Protein AF-A7N783-F1 (afdb_monomer_lite)

Sequence (85 aa):
MKCARAYEAFIGTKLRSKQNINPLELANIRIEAISRFPELKAYQPHRGVESAELELFNKVLHNTMLKAGFRIPASHANEATSIPK

Organism: Vibrio campbellii (strain ATCC BAA-1116) (NCBI:txid2902295)

Foldseek 3Di:
DPVLVVLLVLLLVLLVVDPADDPVNVVVSLVVCCVVPVQQVPPPVVPPDRDPSVVSSVVSNVVSCVVSPYDDDPDPPPDDDPPDD

Radius of gyration: 13.77 Å; chains: 1; bounding box: 29×42×30 Å

Secondary structure (DSSP, 8-state):
--HHHHHHHHHHHHHHT-SS--HHHHHHHHHHHHHH-GGGG---TTT----HHHHHHHHHHHHHHHHTT-----S----------

Structure (mmCIF, N/CA/C/O backbone):
data_AF-A7N783-F1
#
_entry.id   AF-A7N783-F1
#
loop_
_atom_site.group_PDB
_atom_site.id
_atom_site.type_symbol
_atom_site.label_atom_id
_atom_site.label_alt_id
_atom_site.label_comp_id
_atom_site.label_asym_id
_atom_site.label_entity_id
_atom_site.label_seq_id
_atom_site.pdbx_PDB_ins_code
_atom_site.Cartn_x
_atom_site.Cartn_y
_atom_site.Cartn_z
_atom_site.occupancy
_atom_site.B_iso_or_equiv
_atom_site.auth_seq_id
_atom_site.auth_comp_id
_atom_site.auth_asym_id
_atom_site.auth_atom_id
_atom_site.pdbx_PDB_model_num
ATOM 1 N N . MET A 1 1 ? -6.442 -3.332 -17.292 1.00 45.41 1 MET A N 1
ATOM 2 C CA . MET A 1 1 ? -5.921 -2.756 -16.033 1.00 45.41 1 MET A CA 1
ATOM 3 C C . MET A 1 1 ? -5.952 -3.829 -14.938 1.00 45.41 1 MET A C 1
ATOM 5 O O . MET A 1 1 ? -6.997 -4.011 -14.327 1.00 45.41 1 MET A O 1
ATOM 9 N N . LYS A 1 2 ? -4.885 -4.626 -14.755 1.00 55.75 2 LYS A N 1
ATOM 10 C CA . LYS A 1 2 ? -4.896 -5.799 -13.845 1.00 55.75 2 LYS A CA 1
ATOM 11 C C . LYS A 1 2 ? -4.348 -5.514 -12.429 1.00 55.75 2 LYS A C 1
ATOM 13 O O . LYS A 1 2 ? -4.688 -6.257 -11.516 1.00 55.75 2 LYS A O 1
ATOM 18 N N . CYS A 1 3 ? -3.600 -4.428 -12.218 1.00 66.25 3 CYS A N 1
ATOM 19 C CA . CYS A 1 3 ? -2.826 -4.228 -10.983 1.00 66.25 3 CYS A CA 1
ATOM 20 C C . CYS A 1 3 ? -3.595 -3.521 -9.848 1.00 66.25 3 CYS A C 1
ATOM 22 O O . CYS A 1 3 ? -3.473 -3.905 -8.687 1.00 66.25 3 CYS A O 1
ATOM 24 N N . ALA A 1 4 ? -4.502 -2.586 -10.167 1.00 71.25 4 ALA A N 1
ATOM 25 C CA . ALA A 1 4 ? -5.251 -1.806 -9.165 1.00 71.25 4 ALA A CA 1
ATOM 26 C C . ALA A 1 4 ? -6.005 -2.667 -8.132 1.00 71.25 4 ALA A C 1
ATOM 28 O O . ALA A 1 4 ? -5.973 -2.382 -6.936 1.00 71.25 4 ALA A O 1
ATOM 29 N N . ARG A 1 5 ? -6.662 -3.746 -8.584 1.00 78.69 5 ARG A N 1
ATOM 30 C CA . ARG A 1 5 ? -7.391 -4.663 -7.689 1.00 78.69 5 ARG A CA 1
ATOM 31 C C . ARG A 1 5 ? -6.454 -5.475 -6.793 1.00 78.69 5 ARG A C 1
ATOM 33 O O . ARG A 1 5 ? -6.814 -5.761 -5.656 1.00 78.69 5 ARG A O 1
ATOM 40 N N . ALA A 1 6 ? -5.268 -5.836 -7.283 1.00 83.81 6 ALA A N 1
ATOM 41 C CA . ALA A 1 6 ? -4.279 -6.568 -6.496 1.00 83.81 6 ALA A CA 1
ATOM 42 C C . ALA A 1 6 ? -3.694 -5.685 -5.384 1.00 83.81 6 ALA A C 1
ATOM 44 O O . ALA A 1 6 ? -3.552 -6.144 -4.249 1.00 83.81 6 ALA A O 1
ATOM 45 N N . TYR A 1 7 ? -3.434 -4.408 -5.685 1.00 84.31 7 TYR A N 1
ATOM 46 C CA . TYR A 1 7 ? -3.020 -3.424 -4.687 1.00 84.31 7 TYR A CA 1
ATOM 47 C C . TYR A 1 7 ? -4.109 -3.196 -3.638 1.00 84.31 7 TYR A C 1
ATOM 49 O O . TYR A 1 7 ? -3.816 -3.270 -2.448 1.00 84.31 7 TYR A O 1
ATOM 57 N N . GLU A 1 8 ? -5.364 -2.986 -4.054 1.00 85.00 8 GLU A N 1
ATOM 58 C CA . GLU A 1 8 ? -6.480 -2.749 -3.126 1.00 85.00 8 GLU A CA 1
ATOM 59 C C . GLU A 1 8 ? -6.676 -3.944 -2.185 1.00 85.00 8 GLU A C 1
ATOM 61 O O . GLU A 1 8 ? -6.788 -3.764 -0.976 1.00 85.00 8 GLU A O 1
ATOM 66 N N . ALA A 1 9 ? -6.632 -5.173 -2.710 1.00 86.31 9 ALA A N 1
ATOM 67 C CA . ALA A 1 9 ? -6.735 -6.381 -1.897 1.00 86.31 9 ALA A CA 1
ATOM 68 C C . ALA A 1 9 ? -5.553 -6.536 -0.923 1.00 86.31 9 ALA A C 1
ATOM 70 O O . ALA A 1 9 ? -5.757 -6.878 0.246 1.00 86.31 9 ALA A O 1
ATOM 71 N N . PHE A 1 10 ? -4.322 -6.265 -1.372 1.00 86.75 10 PHE A N 1
ATOM 72 C CA . PHE A 1 10 ? -3.126 -6.319 -0.528 1.00 86.75 10 PHE A CA 1
ATOM 73 C C . PHE A 1 10 ? -3.191 -5.286 0.604 1.00 86.75 10 PHE A C 1
ATOM 75 O O . PHE A 1 10 ? -3.061 -5.642 1.778 1.00 86.75 10 PHE A O 1
ATOM 82 N N . ILE A 1 11 ? -3.453 -4.024 0.258 1.00 85.00 11 ILE A N 1
ATOM 83 C CA . ILE A 1 11 ? -3.563 -2.917 1.209 1.00 85.00 11 ILE A CA 1
ATOM 84 C C . ILE A 1 11 ? -4.730 -3.174 2.158 1.00 85.00 11 ILE A C 1
ATOM 86 O O . ILE A 1 11 ? -4.543 -3.138 3.367 1.00 85.00 11 ILE A O 1
ATOM 90 N N . GLY A 1 12 ? -5.907 -3.520 1.638 1.00 83.62 12 GLY A N 1
ATOM 91 C CA . GLY A 1 12 ? -7.093 -3.822 2.434 1.00 83.62 12 GLY A CA 1
ATOM 92 C C . GLY A 1 12 ? -6.860 -4.959 3.427 1.00 83.62 12 GLY A C 1
ATOM 93 O O . GLY A 1 12 ? -7.295 -4.864 4.570 1.00 83.62 12 GLY A O 1
ATOM 94 N N . THR A 1 13 ? -6.103 -5.992 3.047 1.00 85.50 13 THR A N 1
ATOM 95 C CA . THR A 1 13 ? -5.722 -7.078 3.966 1.00 85.50 13 THR A CA 1
ATOM 96 C C . THR A 1 13 ? -4.797 -6.575 5.075 1.00 85.50 13 THR A C 1
ATOM 98 O O . THR A 1 13 ? -5.027 -6.869 6.247 1.00 85.50 13 THR A O 1
ATOM 101 N N . LYS A 1 14 ? -3.777 -5.775 4.734 1.00 83.81 14 LYS A N 1
ATOM 102 C CA . LYS A 1 14 ? -2.848 -5.197 5.722 1.00 83.81 14 LYS A CA 1
ATOM 103 C C . LYS A 1 14 ? -3.537 -4.209 6.663 1.00 83.81 14 LYS A C 1
ATOM 105 O O . LYS A 1 14 ? -3.215 -4.187 7.847 1.00 83.81 14 LYS A O 1
ATOM 110 N N . LEU A 1 15 ? -4.480 -3.427 6.143 1.00 79.25 15 LEU A N 1
ATOM 111 C CA . LEU A 1 15 ? -5.280 -2.474 6.903 1.00 79.25 15 LEU A CA 1
ATOM 112 C C . LEU A 1 15 ? -6.310 -3.177 7.791 1.00 79.25 15 LEU A C 1
ATOM 114 O O . LEU A 1 15 ? -6.487 -2.768 8.927 1.00 79.25 15 LEU A O 1
ATOM 118 N N . ARG A 1 16 ? -6.942 -4.266 7.335 1.00 77.00 16 ARG A N 1
ATOM 119 C CA . ARG A 1 16 ? -7.927 -5.020 8.133 1.00 77.00 16 ARG A CA 1
ATOM 120 C C . ARG A 1 16 ? -7.317 -5.609 9.411 1.00 77.00 16 ARG A C 1
ATOM 122 O O . ARG A 1 16 ? -8.004 -5.690 10.421 1.00 77.00 16 ARG A O 1
ATOM 129 N N . SER A 1 17 ? -6.043 -6.002 9.381 1.00 71.00 17 SER A N 1
ATOM 130 C CA . SER A 1 17 ? -5.337 -6.505 10.569 1.00 71.00 17 SER A CA 1
ATOM 131 C C . SER A 1 17 ? -4.830 -5.411 11.512 1.00 71.00 17 SER A C 1
ATOM 133 O O . SER A 1 17 ? -4.316 -5.745 12.577 1.00 71.00 17 SER A O 1
ATOM 135 N N . LYS A 1 18 ? -4.938 -4.125 11.157 1.00 69.50 18 LYS A N 1
ATOM 136 C CA . LYS A 1 18 ? -4.418 -3.018 11.969 1.00 69.50 18 LYS A CA 1
ATOM 137 C C . LYS A 1 18 ? -5.551 -2.081 12.362 1.00 69.50 18 LYS A C 1
ATOM 139 O O . LYS A 1 18 ? -6.340 -1.674 11.531 1.00 69.50 18 LYS A O 1
ATOM 144 N N . GLN A 1 19 ? -5.630 -1.715 13.636 1.00 65.44 19 GLN A N 1
ATOM 145 C CA . GLN A 1 19 ? -6.620 -0.741 14.113 1.00 65.44 19 GLN A CA 1
ATOM 146 C C . GLN A 1 19 ? -6.102 0.706 13.999 1.00 65.44 19 GLN A C 1
ATOM 148 O O . GLN A 1 19 ? -6.881 1.652 13.993 1.00 65.44 19 GLN A O 1
ATOM 153 N N . ASN A 1 20 ? -4.778 0.877 13.876 1.00 67.06 20 ASN A N 1
ATOM 154 C CA . ASN A 1 20 ? -4.101 2.157 13.675 1.00 67.06 20 ASN A CA 1
ATOM 155 C C . ASN A 1 20 ? -2.888 1.971 12.736 1.00 67.06 20 ASN A C 1
AT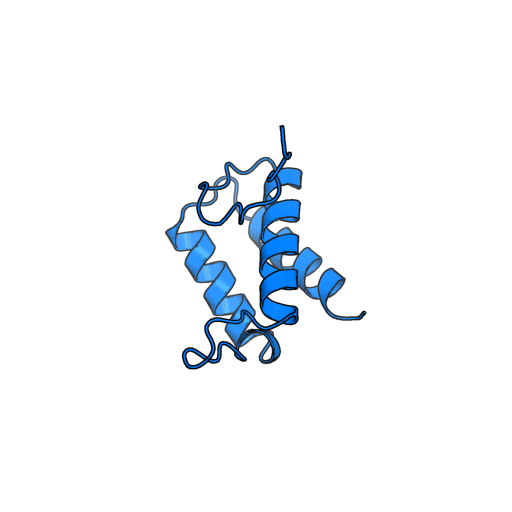OM 157 O O . ASN A 1 20 ? -2.203 0.949 12.805 1.00 67.06 20 ASN A O 1
ATOM 161 N N . ILE A 1 21 ? -2.635 2.937 11.850 1.00 71.19 21 ILE A N 1
ATOM 162 C CA . ILE A 1 21 ? -1.500 2.942 10.917 1.00 71.19 21 ILE A CA 1
ATOM 163 C C . ILE A 1 21 ? -0.527 4.029 11.358 1.00 71.19 21 ILE A C 1
ATOM 165 O O . ILE A 1 21 ? -0.782 5.219 11.192 1.00 71.19 21 ILE A O 1
ATOM 169 N N . ASN A 1 22 ? 0.622 3.597 11.868 1.00 77.75 22 ASN A N 1
ATOM 170 C CA . ASN A 1 22 ? 1.755 4.479 12.121 1.00 77.75 22 ASN A CA 1
ATOM 171 C C . ASN A 1 22 ? 2.574 4.688 10.833 1.00 77.75 22 ASN A C 1
ATOM 173 O O . ASN A 1 22 ? 2.586 3.810 9.966 1.00 77.75 22 ASN A O 1
ATOM 177 N N . PRO A 1 23 ? 3.326 5.796 10.705 1.00 73.44 23 PRO A N 1
ATOM 178 C CA . PRO A 1 23 ? 4.184 6.045 9.541 1.00 73.44 23 PRO A CA 1
ATOM 179 C C . PRO A 1 23 ? 5.216 4.930 9.296 1.00 73.44 23 PRO A C 1
ATOM 181 O O . PRO A 1 23 ? 5.499 4.601 8.147 1.00 73.44 23 PRO A O 1
ATOM 184 N N . LEU A 1 24 ? 5.713 4.283 10.357 1.00 80.12 24 LEU A N 1
ATOM 185 C CA . LEU A 1 24 ? 6.593 3.112 10.251 1.00 80.12 24 LEU A CA 1
ATOM 186 C C . LEU A 1 24 ? 5.884 1.916 9.593 1.00 80.12 24 LEU A C 1
ATOM 188 O O . LEU A 1 24 ? 6.431 1.249 8.720 1.00 80.12 24 LEU A O 1
ATOM 192 N N . GLU A 1 25 ? 4.629 1.682 9.969 1.00 79.25 25 GLU A N 1
ATOM 193 C CA . GLU A 1 25 ? 3.820 0.587 9.434 1.00 79.25 25 GLU A CA 1
ATOM 194 C C . GLU A 1 25 ? 3.430 0.834 7.980 1.00 79.25 25 GLU A C 1
ATOM 196 O O . GLU A 1 25 ? 3.375 -0.102 7.182 1.00 79.25 25 GLU A O 1
ATOM 201 N N . LEU A 1 26 ? 3.210 2.099 7.620 1.00 77.50 26 LEU A N 1
ATOM 202 C CA . LEU A 1 26 ? 2.998 2.516 6.242 1.00 77.50 26 LEU A CA 1
ATOM 203 C C . LEU A 1 26 ? 4.252 2.280 5.386 1.00 77.50 26 LEU A C 1
ATOM 205 O O . LEU A 1 26 ? 4.143 1.774 4.267 1.00 77.50 26 LEU A O 1
ATOM 209 N N . ALA A 1 27 ? 5.439 2.592 5.917 1.00 80.12 27 ALA A N 1
ATOM 210 C CA . ALA A 1 27 ? 6.708 2.302 5.254 1.00 80.12 27 ALA A CA 1
ATOM 211 C C . ALA A 1 27 ? 6.905 0.789 5.058 1.00 80.12 27 ALA A C 1
ATOM 213 O O . ALA A 1 27 ? 7.231 0.362 3.953 1.00 80.12 27 ALA A O 1
ATOM 214 N N . ASN A 1 28 ? 6.598 -0.028 6.072 1.00 83.31 28 ASN A N 1
ATOM 215 C CA . ASN A 1 28 ? 6.633 -1.490 5.962 1.00 83.31 28 ASN A CA 1
ATOM 216 C C . ASN A 1 28 ? 5.685 -2.017 4.871 1.00 83.31 28 ASN A C 1
ATOM 218 O O . ASN A 1 28 ? 6.083 -2.860 4.069 1.00 83.31 28 ASN A O 1
ATOM 222 N N . ILE A 1 29 ? 4.456 -1.492 4.781 1.00 81.94 29 ILE A N 1
ATOM 223 C CA . ILE A 1 29 ? 3.493 -1.872 3.730 1.00 81.94 29 ILE A CA 1
ATOM 224 C C . ILE A 1 29 ? 4.035 -1.526 2.338 1.00 81.94 29 ILE A C 1
ATOM 226 O O . ILE A 1 29 ? 3.898 -2.331 1.419 1.00 81.94 29 ILE A O 1
ATOM 230 N N . ARG A 1 30 ? 4.669 -0.357 2.176 1.00 77.75 30 ARG A N 1
ATOM 231 C CA . ARG A 1 30 ? 5.313 0.047 0.915 1.00 77.75 30 ARG A CA 1
ATOM 232 C C . ARG A 1 30 ? 6.483 -0.865 0.553 1.00 77.75 30 ARG A C 1
ATOM 234 O O . ARG A 1 30 ? 6.562 -1.303 -0.589 1.00 77.75 30 ARG A O 1
ATOM 241 N N . ILE A 1 31 ? 7.351 -1.194 1.510 1.00 82.19 31 ILE A N 1
ATOM 242 C CA . ILE A 1 31 ? 8.490 -2.101 1.297 1.00 82.19 31 ILE A CA 1
ATOM 243 C C . ILE A 1 31 ? 7.997 -3.489 0.868 1.00 82.19 31 ILE A C 1
ATOM 245 O O . ILE A 1 31 ? 8.487 -4.041 -0.118 1.00 82.19 31 ILE A O 1
ATOM 249 N N . GLU A 1 32 ? 6.991 -4.037 1.554 1.00 84.19 32 GLU A N 1
ATOM 250 C CA . GLU A 1 32 ? 6.399 -5.320 1.166 1.00 84.19 32 GLU A CA 1
ATOM 251 C C . GLU A 1 32 ? 5.704 -5.254 -0.195 1.00 84.19 32 GLU A C 1
ATOM 253 O O . GLU A 1 32 ? 5.823 -6.191 -0.983 1.00 84.19 32 GLU A O 1
ATOM 258 N N . ALA A 1 33 ? 5.019 -4.150 -0.506 1.00 82.38 33 ALA A N 1
ATOM 259 C CA . ALA A 1 33 ? 4.420 -3.953 -1.817 1.00 82.38 33 ALA A CA 1
ATOM 260 C C . ALA A 1 33 ? 5.486 -3.947 -2.919 1.00 82.38 33 ALA A C 1
ATOM 262 O O . ALA A 1 33 ? 5.327 -4.656 -3.902 1.00 82.38 33 ALA A O 1
ATOM 263 N N . ILE A 1 34 ? 6.603 -3.240 -2.742 1.00 79.81 34 ILE A N 1
ATOM 264 C CA . ILE A 1 34 ? 7.709 -3.207 -3.716 1.00 79.81 34 ILE A CA 1
ATOM 265 C C . ILE A 1 34 ? 8.374 -4.585 -3.867 1.00 79.81 34 ILE A C 1
ATOM 267 O O . ILE A 1 34 ? 8.826 -4.951 -4.952 1.00 79.81 34 ILE A O 1
ATOM 271 N N . SER A 1 35 ? 8.439 -5.363 -2.784 1.00 81.12 35 SER A N 1
ATOM 272 C CA . SER A 1 35 ? 8.941 -6.740 -2.822 1.00 81.12 35 SER A CA 1
ATOM 273 C C . SER A 1 35 ? 8.004 -7.671 -3.603 1.00 81.12 35 SER A C 1
ATOM 275 O O . SER A 1 35 ? 8.455 -8.513 -4.376 1.00 81.12 35 SER A O 1
ATOM 277 N N . ARG A 1 36 ? 6.688 -7.497 -3.432 1.00 82.38 36 ARG A N 1
ATOM 278 C CA . ARG A 1 36 ? 5.649 -8.349 -4.030 1.00 82.38 36 ARG A CA 1
ATOM 279 C C . ARG A 1 36 ? 5.270 -7.949 -5.456 1.00 82.38 36 ARG A C 1
ATOM 281 O O . ARG A 1 36 ? 4.891 -8.808 -6.245 1.00 82.38 36 ARG A O 1
ATOM 288 N N . PHE A 1 37 ? 5.380 -6.666 -5.772 1.00 82.31 37 PHE A N 1
ATOM 289 C CA . PHE A 1 37 ? 5.060 -6.066 -7.059 1.00 82.31 37 PHE A CA 1
ATOM 290 C C . PHE A 1 37 ? 6.335 -5.426 -7.623 1.00 82.31 37 PHE A C 1
ATOM 292 O O . PHE A 1 37 ? 6.615 -4.254 -7.353 1.00 82.31 37 PHE A O 1
ATOM 299 N N . PRO A 1 38 ? 7.135 -6.17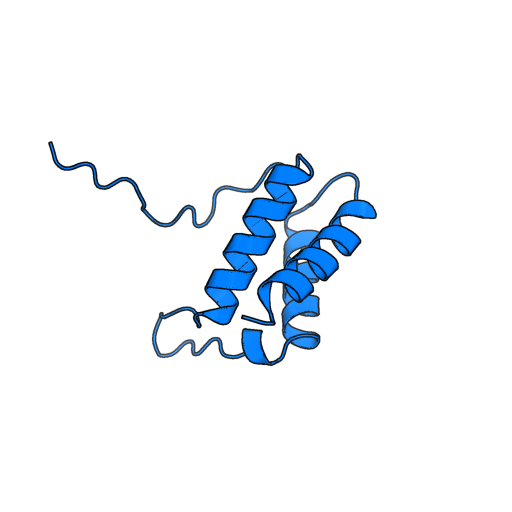3 -8.404 1.00 75.31 38 PRO A N 1
ATOM 300 C CA . PRO A 1 38 ? 8.375 -5.650 -8.978 1.00 75.31 38 PRO A CA 1
ATOM 301 C C . PRO A 1 38 ? 8.133 -4.470 -9.933 1.00 75.31 38 PRO A C 1
ATOM 303 O O . PRO A 1 38 ? 9.032 -3.663 -10.143 1.00 75.31 38 PRO A O 1
ATOM 306 N N . GLU A 1 39 ? 6.914 -4.320 -10.457 1.00 76.44 39 GLU A N 1
ATOM 307 C CA . GLU A 1 39 ? 6.464 -3.159 -11.237 1.00 76.44 39 GLU A CA 1
ATOM 308 C C . GLU A 1 39 ? 6.499 -1.834 -10.445 1.00 76.44 39 GLU A C 1
ATOM 310 O O . GLU A 1 39 ? 6.797 -0.787 -11.016 1.00 76.44 39 GLU A O 1
ATOM 315 N N . LEU A 1 40 ? 6.313 -1.872 -9.116 1.00 73.00 40 LEU A N 1
ATOM 316 C CA . LEU A 1 40 ? 6.445 -0.699 -8.234 1.00 73.00 40 LEU A CA 1
ATOM 317 C C . LEU A 1 40 ? 7.904 -0.293 -8.012 1.00 73.00 40 LEU A C 1
ATOM 319 O O . LEU A 1 40 ? 8.196 0.833 -7.613 1.00 73.00 40 LEU A O 1
ATOM 323 N N . LYS A 1 41 ? 8.833 -1.220 -8.266 1.00 65.38 41 LYS A N 1
ATOM 324 C CA . LYS A 1 41 ? 10.277 -1.055 -8.075 1.00 65.38 41 LYS A CA 1
ATOM 325 C C . LYS A 1 41 ? 10.914 -0.190 -9.165 1.00 65.38 41 LYS A C 1
ATOM 327 O O . LYS A 1 41 ? 12.058 0.224 -9.010 1.00 65.38 41 LYS A O 1
ATOM 332 N N . ALA A 1 42 ? 10.170 0.145 -10.224 1.00 57.34 42 ALA A N 1
ATOM 333 C CA . ALA A 1 42 ? 10.569 1.070 -11.284 1.00 57.34 42 ALA A CA 1
ATOM 334 C C . ALA A 1 42 ? 10.594 2.545 -10.823 1.00 57.34 42 ALA A C 1
ATOM 336 O O . ALA A 1 42 ? 10.255 3.456 -11.579 1.00 57.34 42 ALA A O 1
ATOM 337 N N . TYR A 1 43 ? 10.996 2.803 -9.578 1.00 51.50 43 TYR A N 1
ATOM 338 C CA . TYR A 1 43 ? 11.417 4.129 -9.158 1.00 51.50 43 TYR A CA 1
ATOM 339 C C . TYR A 1 43 ? 12.742 4.414 -9.866 1.00 51.50 43 TYR A C 1
ATOM 341 O O . TYR A 1 43 ? 13.782 3.874 -9.496 1.00 51.50 43 TYR A O 1
ATOM 349 N N . GLN A 1 44 ? 12.698 5.205 -10.939 1.00 49.75 44 GLN A N 1
ATOM 350 C CA . GLN A 1 44 ? 13.897 5.751 -11.563 1.00 49.75 44 GLN A CA 1
ATOM 351 C C . GLN A 1 44 ? 14.216 7.082 -10.869 1.00 49.75 44 GLN A C 1
ATOM 353 O O . GLN A 1 44 ? 13.650 8.110 -11.252 1.00 49.75 44 GLN A O 1
ATOM 358 N N . PRO A 1 45 ? 15.130 7.112 -9.876 1.00 46.25 45 PRO A N 1
ATOM 359 C CA . PRO A 1 45 ? 15.500 8.346 -9.178 1.00 46.25 4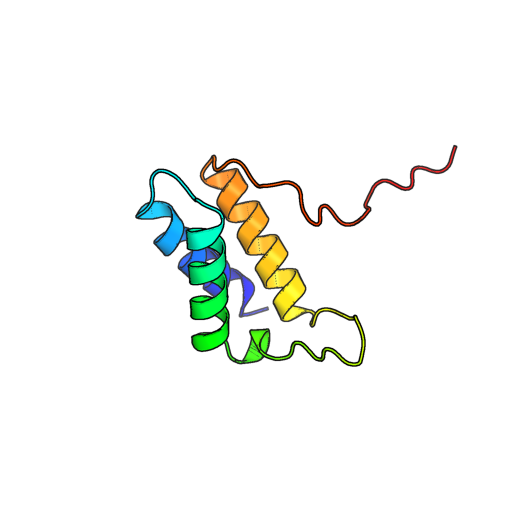5 PRO A CA 1
ATOM 360 C C . PRO A 1 45 ? 16.060 9.423 -10.120 1.00 46.25 45 PRO A C 1
ATOM 362 O O . PRO A 1 45 ? 16.123 10.588 -9.751 1.00 46.25 45 PRO A O 1
ATOM 365 N N . HIS A 1 46 ? 16.445 9.054 -11.345 1.00 46.00 46 HIS A N 1
ATOM 366 C CA . HIS A 1 46 ? 17.056 9.954 -12.316 1.00 46.00 46 HIS A CA 1
ATOM 367 C C . HIS A 1 46 ? 16.059 10.794 -13.138 1.00 46.00 46 HIS A C 1
ATOM 369 O O . HIS A 1 46 ? 16.491 11.671 -13.878 1.00 46.00 46 HIS A O 1
ATOM 375 N N . ARG A 1 47 ? 14.740 10.547 -13.049 1.00 47.31 47 ARG A N 1
ATOM 376 C CA . ARG A 1 47 ? 13.739 11.311 -13.826 1.00 47.31 47 ARG A CA 1
ATOM 377 C C . ARG A 1 47 ? 12.715 12.087 -13.006 1.00 47.31 47 ARG A C 1
ATOM 379 O O . ARG A 1 47 ? 11.996 12.876 -13.600 1.00 47.31 47 ARG A O 1
ATOM 386 N N . GLY A 1 48 ? 12.612 11.880 -11.693 1.00 52.03 48 GLY A N 1
ATOM 387 C CA . GLY A 1 48 ? 11.595 12.558 -10.871 1.00 52.03 48 GLY A CA 1
ATOM 388 C C . GLY A 1 48 ? 10.139 12.250 -11.263 1.00 52.03 48 GLY A C 1
ATOM 389 O O . GLY A 1 48 ? 9.225 12.837 -10.701 1.00 52.03 48 GLY A O 1
ATOM 390 N N . VAL A 1 49 ? 9.918 11.331 -12.209 1.00 52.91 49 VAL A N 1
ATOM 391 C CA . VAL A 1 49 ? 8.595 10.878 -12.636 1.00 52.91 49 VAL A CA 1
ATOM 392 C C . VAL A 1 49 ? 8.327 9.560 -11.922 1.00 52.91 49 VAL A C 1
ATOM 394 O O . VAL A 1 49 ? 9.012 8.564 -12.173 1.00 52.91 49 VAL A O 1
ATOM 397 N N . GLU A 1 50 ? 7.371 9.566 -10.995 1.00 58.78 50 GLU A N 1
ATOM 398 C CA . GLU A 1 50 ? 6.820 8.334 -10.434 1.00 58.78 50 GLU A CA 1
ATOM 399 C C . GLU A 1 50 ? 6.311 7.461 -11.591 1.00 58.78 50 GLU A C 1
ATOM 401 O O . GLU A 1 50 ? 5.647 7.941 -12.507 1.00 58.78 50 GLU A O 1
ATOM 406 N N . SER A 1 51 ? 6.654 6.171 -11.600 1.00 69.19 51 SER A N 1
ATOM 407 C CA . SER A 1 51 ? 6.087 5.258 -12.597 1.00 69.19 51 SER A CA 1
ATOM 408 C C . SER A 1 51 ? 4.563 5.224 -12.442 1.00 69.19 51 SER A C 1
ATOM 410 O O . SER A 1 51 ? 4.071 5.236 -11.316 1.00 69.19 51 SER A O 1
ATOM 412 N N . ALA A 1 52 ? 3.814 5.111 -13.542 1.00 75.69 52 ALA A N 1
ATOM 413 C CA . ALA A 1 52 ? 2.343 5.093 -13.511 1.00 75.69 52 ALA A CA 1
ATOM 414 C C . ALA A 1 52 ? 1.766 4.044 -12.532 1.00 75.69 52 ALA A C 1
ATOM 416 O O . ALA A 1 52 ? 0.722 4.261 -11.920 1.00 75.69 52 ALA A O 1
ATOM 417 N N . GLU A 1 53 ? 2.474 2.927 -12.334 1.00 77.19 53 GLU A N 1
ATOM 418 C CA . GLU A 1 53 ? 2.130 1.897 -11.343 1.00 77.19 53 GLU A CA 1
ATOM 419 C C . GLU A 1 53 ? 2.338 2.368 -9.896 1.00 77.19 53 GLU A C 1
ATOM 421 O O . GLU A 1 53 ? 1.527 2.060 -9.025 1.00 77.19 53 GLU A O 1
ATOM 426 N N . LEU A 1 54 ? 3.388 3.151 -9.629 1.00 76.44 54 LEU A N 1
ATOM 427 C CA . LEU A 1 54 ? 3.654 3.735 -8.315 1.00 76.44 54 LEU A CA 1
ATOM 428 C C . LEU A 1 54 ? 2.618 4.811 -7.970 1.00 76.44 54 LEU A C 1
ATOM 430 O O . LEU A 1 54 ? 2.092 4.807 -6.857 1.00 76.44 54 LEU A O 1
ATOM 434 N N . GLU A 1 55 ? 2.257 5.667 -8.931 1.00 79.19 55 GLU A N 1
ATOM 435 C CA . GLU A 1 55 ? 1.157 6.627 -8.768 1.00 79.19 55 GLU A CA 1
ATOM 436 C C . GLU A 1 55 ? -0.170 5.910 -8.500 1.00 79.19 55 GLU A C 1
ATOM 438 O O . GLU A 1 55 ? -0.913 6.269 -7.580 1.00 79.19 55 GLU A O 1
ATOM 443 N N . LEU A 1 56 ? -0.459 4.851 -9.264 1.00 82.31 56 LEU A N 1
ATOM 444 C CA . LEU A 1 56 ? -1.652 4.035 -9.071 1.00 82.31 56 LEU A CA 1
ATOM 445 C C . LEU A 1 56 ? -1.657 3.386 -7.683 1.00 82.31 56 LEU A C 1
ATOM 447 O O . LEU A 1 56 ? -2.675 3.434 -6.992 1.00 82.31 56 LEU A O 1
ATOM 451 N N . PHE A 1 57 ? -0.531 2.827 -7.245 1.00 83.12 57 PHE A N 1
ATOM 452 C CA . PHE A 1 57 ? -0.392 2.241 -5.917 1.00 83.12 57 PHE A CA 1
ATOM 453 C C . PHE A 1 57 ? -0.580 3.278 -4.812 1.00 83.12 57 PHE A C 1
ATOM 455 O O . PHE A 1 57 ? -1.354 3.034 -3.889 1.00 83.12 57 PHE A O 1
ATOM 462 N N . ASN A 1 58 ? 0.052 4.451 -4.917 1.00 79.75 58 ASN A N 1
ATOM 463 C CA . ASN A 1 58 ? -0.126 5.544 -3.961 1.00 79.75 58 ASN A CA 1
ATOM 464 C C . ASN A 1 58 ? -1.594 5.995 -3.904 1.00 79.75 58 ASN A C 1
ATOM 466 O O . ASN A 1 58 ? -2.148 6.161 -2.815 1.00 79.75 58 ASN A O 1
ATOM 470 N N . LYS A 1 59 ? -2.271 6.095 -5.053 1.00 84.00 59 LYS A N 1
ATOM 471 C CA . LYS A 1 59 ? -3.695 6.446 -5.131 1.00 84.00 59 LYS A CA 1
ATOM 472 C C . LYS A 1 59 ? -4.600 5.378 -4.517 1.00 84.00 59 LYS A C 1
ATOM 474 O O . LYS A 1 59 ? -5.561 5.723 -3.824 1.00 84.00 59 LYS A O 1
ATOM 479 N N . VAL A 1 60 ? -4.318 4.095 -4.747 1.00 85.81 60 VAL A N 1
ATOM 480 C CA . VAL A 1 60 ? -5.071 2.978 -4.151 1.00 85.81 60 VAL A CA 1
ATOM 481 C C . VAL A 1 60 ? -4.817 2.903 -2.646 1.00 85.81 60 VAL A C 1
ATOM 483 O O . VAL A 1 60 ? -5.771 2.759 -1.886 1.00 85.81 60 VAL A O 1
ATOM 486 N N . LEU A 1 61 ? -3.573 3.078 -2.198 1.00 83.12 61 LEU A N 1
ATOM 487 C CA . LEU A 1 61 ? -3.202 3.159 -0.784 1.00 83.12 61 LEU A CA 1
ATOM 488 C C . LEU A 1 61 ? -3.979 4.270 -0.083 1.00 83.12 61 LEU A C 1
ATOM 490 O O . LEU A 1 61 ? -4.649 4.005 0.913 1.00 83.12 61 LEU A O 1
ATOM 494 N N . HIS A 1 62 ? -3.981 5.469 -0.663 1.00 82.25 62 HIS A N 1
ATOM 495 C CA . HIS A 1 62 ? -4.715 6.618 -0.146 1.00 82.25 62 HIS A CA 1
ATOM 496 C C . HIS A 1 62 ? -6.225 6.346 -0.061 1.00 82.25 62 HIS A C 1
ATOM 498 O O . HIS A 1 62 ? -6.827 6.485 1.000 1.00 82.25 62 HIS A O 1
ATOM 504 N N . ASN A 1 63 ? -6.843 5.878 -1.151 1.00 85.31 63 ASN A N 1
ATOM 505 C CA . ASN A 1 63 ? -8.277 5.570 -1.167 1.00 85.31 63 ASN A CA 1
ATOM 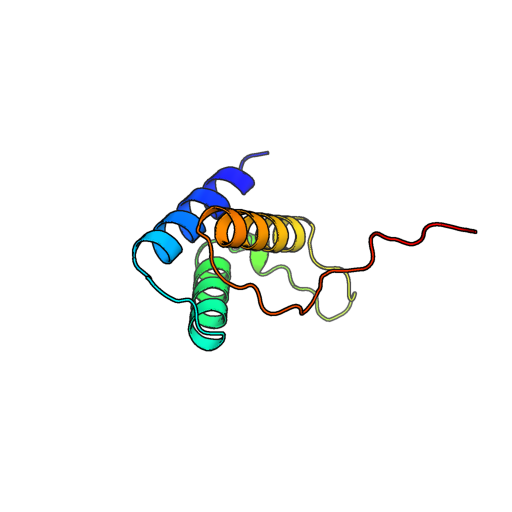506 C C . ASN A 1 63 ? -8.661 4.463 -0.179 1.00 85.31 63 ASN A C 1
ATOM 508 O O . ASN A 1 63 ? -9.701 4.551 0.471 1.00 85.31 63 ASN A O 1
ATOM 512 N N . THR A 1 64 ? -7.833 3.428 -0.046 1.00 83.88 64 THR A N 1
ATOM 513 C CA . THR A 1 64 ? -8.115 2.311 0.864 1.00 83.88 64 THR A CA 1
ATOM 514 C C . THR A 1 64 ? -7.961 2.746 2.320 1.00 83.88 64 THR A C 1
ATOM 516 O O . THR A 1 64 ? -8.789 2.386 3.152 1.00 83.88 64 THR A O 1
ATOM 519 N N . MET A 1 65 ? -6.955 3.571 2.628 1.00 80.69 65 MET A N 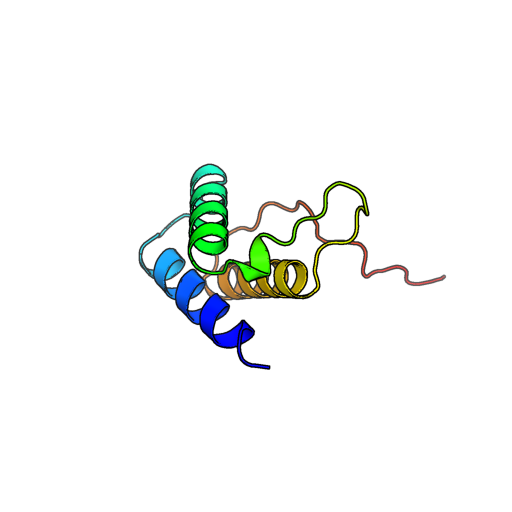1
ATOM 520 C CA . MET A 1 65 ? -6.792 4.171 3.953 1.00 80.69 65 MET A CA 1
ATOM 521 C C . MET A 1 65 ? -7.977 5.072 4.320 1.00 80.69 65 MET A C 1
ATOM 523 O O . MET A 1 65 ? -8.500 4.931 5.423 1.00 80.69 65 MET A O 1
ATOM 527 N N . LEU A 1 66 ? -8.453 5.918 3.393 1.00 80.62 66 LEU A N 1
ATOM 528 C CA . LEU A 1 66 ? -9.660 6.734 3.589 1.00 80.62 66 LEU A CA 1
ATOM 529 C C . LEU A 1 66 ? -10.899 5.865 3.835 1.00 80.62 66 LEU A C 1
ATOM 531 O O . LEU A 1 66 ? -11.624 6.094 4.799 1.00 80.62 66 LEU A O 1
ATOM 535 N N . LYS A 1 67 ? -11.122 4.837 3.003 1.00 81.62 67 LYS A N 1
ATOM 536 C CA . LYS A 1 67 ? -12.239 3.889 3.163 1.00 81.62 67 LYS A CA 1
ATOM 537 C C . LYS A 1 67 ? -12.215 3.167 4.507 1.00 81.62 67 LYS A C 1
ATOM 539 O O . LYS A 1 67 ? -13.269 2.889 5.065 1.00 81.62 67 LYS A O 1
ATOM 544 N N . ALA A 1 68 ? -11.027 2.837 5.002 1.00 77.56 68 ALA A N 1
ATOM 545 C CA . ALA A 1 68 ? -10.861 2.153 6.275 1.00 77.56 68 ALA A CA 1
ATOM 546 C C . ALA A 1 68 ? -10.807 3.113 7.483 1.00 77.56 68 ALA A C 1
ATOM 548 O O . ALA A 1 68 ? -10.676 2.651 8.611 1.00 77.56 68 ALA A O 1
ATOM 549 N N . GLY A 1 69 ? -10.937 4.430 7.270 1.00 76.00 69 GLY A N 1
ATOM 550 C CA . GLY A 1 69 ? -11.002 5.431 8.338 1.00 76.00 69 GLY A CA 1
ATOM 551 C C . GLY A 1 69 ? -9.650 5.822 8.944 1.00 76.00 69 GLY A C 1
ATOM 552 O O . GLY A 1 69 ? -9.616 6.424 10.016 1.00 76.00 69 GLY A O 1
ATOM 553 N N . PHE A 1 70 ? -8.528 5.503 8.289 1.00 76.69 70 PHE A N 1
ATOM 554 C CA . PHE A 1 70 ? -7.203 5.894 8.776 1.00 76.69 70 PHE A CA 1
ATOM 555 C C . PHE A 1 70 ? -6.905 7.363 8.488 1.00 76.69 70 PHE A C 1
ATOM 557 O O . PHE A 1 70 ? -7.182 7.882 7.406 1.00 76.69 70 PHE A O 1
ATOM 564 N N . ARG A 1 71 ? -6.250 8.024 9.449 1.00 68.19 71 ARG A N 1
ATOM 565 C CA . ARG A 1 71 ? -5.755 9.391 9.287 1.00 68.19 71 ARG A CA 1
ATOM 566 C C . ARG A 1 71 ? -4.514 9.368 8.400 1.00 68.19 71 ARG A C 1
ATOM 568 O O . ARG A 1 71 ? -3.468 8.865 8.800 1.00 68.19 71 ARG A O 1
ATOM 575 N N . ILE A 1 72 ? -4.638 9.893 7.188 1.00 63.47 72 ILE A N 1
ATOM 576 C CA . ILE A 1 72 ? -3.522 9.944 6.246 1.00 63.47 72 ILE A CA 1
ATOM 577 C C . ILE A 1 72 ? -2.634 11.141 6.606 1.00 63.47 72 ILE A C 1
ATOM 579 O O . ILE A 1 72 ? -3.142 12.263 6.662 1.00 63.47 72 ILE A O 1
ATOM 583 N N . PRO A 1 73 ? -1.327 10.945 6.863 1.00 55.84 73 PRO A N 1
ATOM 584 C CA . PRO A 1 73 ? -0.410 12.065 6.985 1.00 55.84 73 PRO A CA 1
ATOM 585 C C . PRO A 1 73 ? -0.342 12.769 5.628 1.00 55.84 73 PRO A C 1
ATOM 587 O O . PRO A 1 73 ? 0.014 12.157 4.623 1.00 55.84 73 PRO A O 1
ATOM 590 N N . ALA A 1 74 ? -0.733 14.043 5.600 1.00 48.47 74 ALA A N 1
ATOM 591 C CA . ALA A 1 74 ? -0.700 14.884 4.413 1.00 48.47 74 ALA A CA 1
ATOM 592 C C . ALA A 1 74 ? 0.752 15.071 3.953 1.00 48.47 74 ALA A C 1
ATOM 594 O O . ALA A 1 74 ? 1.451 15.985 4.372 1.00 48.47 74 ALA A O 1
ATOM 595 N N . SER A 1 75 ? 1.232 14.165 3.116 1.00 47.50 75 SER A N 1
ATOM 596 C CA . SER A 1 75 ? 2.482 14.325 2.396 1.00 47.50 75 SER A CA 1
ATOM 597 C C . SER A 1 75 ? 2.236 13.730 1.020 1.00 47.50 75 SER A C 1
ATOM 599 O O . SER A 1 75 ? 2.053 12.523 0.893 1.00 47.50 75 SER A O 1
ATOM 601 N N . HIS A 1 76 ? 2.135 14.611 0.024 1.00 46.38 76 HIS A N 1
ATOM 602 C CA . HIS A 1 76 ? 1.701 14.348 -1.353 1.00 46.38 76 HIS A CA 1
ATOM 603 C C . HIS A 1 76 ? 0.185 14.224 -1.582 1.00 46.38 76 HIS A C 1
ATOM 605 O O . HIS A 1 76 ? -0.279 13.388 -2.354 1.00 46.38 76 HIS A O 1
ATOM 611 N N . ALA A 1 77 ? -0.593 15.162 -1.033 1.00 46.16 77 ALA A N 1
ATOM 612 C CA . ALA A 1 77 ? -1.687 15.720 -1.829 1.00 46.16 77 ALA A CA 1
ATOM 613 C C . ALA A 1 77 ? -1.035 16.598 -2.908 1.00 46.16 77 ALA A C 1
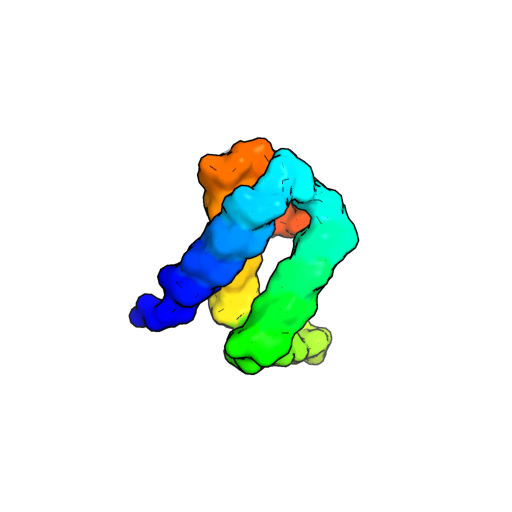ATOM 615 O O . ALA A 1 77 ? -0.889 17.804 -2.731 1.00 46.16 77 ALA A O 1
ATOM 616 N N . ASN A 1 78 ? -0.512 15.955 -3.955 1.00 41.50 78 ASN A N 1
ATOM 617 C CA . ASN A 1 78 ? 0.037 16.665 -5.097 1.00 41.50 78 ASN A CA 1
ATOM 618 C C . ASN A 1 78 ? -1.079 17.540 -5.683 1.00 41.50 78 ASN A C 1
ATOM 620 O O . ASN A 1 78 ? -2.221 17.094 -5.815 1.00 41.50 78 ASN A O 1
ATOM 624 N N . GLU A 1 79 ? -0.727 18.792 -5.932 1.00 46.34 79 GLU A N 1
ATOM 625 C CA . GLU A 1 79 ? -1.560 19.889 -6.402 1.00 46.34 79 GLU A CA 1
ATOM 626 C C . GLU A 1 79 ? -2.653 19.457 -7.389 1.00 46.34 79 GLU A C 1
ATOM 628 O O . GLU A 1 79 ? -2.401 19.170 -8.555 1.00 46.34 79 GLU A O 1
ATOM 633 N N . ALA A 1 80 ? -3.903 19.472 -6.935 1.00 48.09 80 ALA A N 1
ATOM 634 C CA . ALA A 1 80 ? -5.065 19.417 -7.815 1.00 48.09 80 ALA A CA 1
ATOM 635 C C . ALA A 1 80 ? -6.090 20.485 -7.423 1.00 48.09 80 ALA A C 1
ATOM 637 O O . ALA A 1 80 ? -7.284 20.218 -7.381 1.00 48.09 80 ALA A O 1
ATOM 638 N N . THR A 1 81 ? -5.624 21.700 -7.126 1.00 46.50 81 THR A N 1
ATOM 639 C CA . THR A 1 81 ? -6.470 22.902 -7.093 1.00 46.50 81 THR A CA 1
ATOM 640 C C . THR A 1 81 ? -5.669 24.130 -7.530 1.00 46.50 81 THR A C 1
ATOM 642 O O . THR A 1 81 ? -5.529 25.090 -6.778 1.00 46.50 81 THR A O 1
ATOM 645 N N . SER A 1 82 ? -5.151 24.129 -8.760 1.00 44.91 82 SER A N 1
ATOM 646 C CA . SER A 1 82 ? -5.032 25.395 -9.493 1.00 44.91 82 SER A CA 1
ATOM 647 C C . SER A 1 82 ? -6.421 25.722 -10.036 1.00 44.91 82 SER A C 1
ATOM 649 O O . SER A 1 82 ? -6.801 25.273 -11.113 1.00 44.91 82 SER A O 1
ATOM 651 N N . ILE A 1 83 ? -7.217 26.435 -9.237 1.00 50.97 83 ILE A N 1
ATOM 652 C CA . ILE A 1 83 ? -8.396 27.152 -9.726 1.00 50.97 83 ILE A CA 1
ATOM 653 C C . ILE A 1 83 ? -7.870 28.530 -10.151 1.00 50.97 83 ILE A C 1
ATOM 655 O O . ILE A 1 83 ? -7.490 29.301 -9.266 1.00 50.97 83 ILE A O 1
ATOM 659 N N . PRO A 1 84 ? -7.764 28.851 -11.453 1.00 58.72 84 PRO A N 1
ATOM 660 C CA . PRO A 1 84 ? -7.425 30.205 -11.859 1.00 58.72 84 PRO A CA 1
ATOM 661 C C . PRO A 1 84 ? -8.581 31.141 -11.485 1.00 58.72 84 PRO A C 1
ATOM 663 O O . PRO A 1 84 ? -9.751 30.826 -11.713 1.00 58.72 84 PRO A O 1
ATOM 666 N N . LYS A 1 85 ? -8.216 32.255 -10.853 1.00 43.66 85 LYS A N 1
ATOM 667 C CA . LYS A 1 85 ? -9.082 33.398 -10.565 1.00 43.66 85 LYS A CA 1
ATOM 668 C C . LYS A 1 85 ? -9.305 34.226 -11.828 1.00 43.66 85 LYS A C 1
ATOM 670 O O . LYS A 1 85 ? -8.342 34.327 -12.620 1.00 43.66 85 LYS A O 1
#

pLDDT: mean 70.31, std 14.22, range [41.5, 86.75]